Protein AF-A0A833XP37-F1 (afdb_monomer)

Sequence (138 aa):
MTQSSIQHLTENKFVQGNPSIECHMYRESRATQLFQTVLGKEIVRQESPEEPGKRSRLWFHEDVRHVLEENTGTNKIEGVLVDMHEQELIHLSPKVFKKMKSLRLFINRNVHFSRGPSYLSNELRLLDWSEYPSESLP

Mean predicted aligned error: 11.86 Å

Structure (mmCIF, N/CA/C/O backbone):
data_AF-A0A833XP37-F1
#
_entry.id   AF-A0A833XP37-F1
#
loop_
_atom_site.group_PDB
_atom_site.id
_atom_site.type_symbol
_atom_site.label_atom_id
_atom_site.label_alt_id
_atom_site.label_comp_id
_atom_site.label_asym_id
_atom_site.label_entity_id
_atom_site.label_seq_id
_atom_site.pdbx_PDB_ins_code
_atom_site.Cartn_x
_atom_site.Cartn_y
_atom_site.Cartn_z
_atom_site.occupancy
_atom_site.B_iso_or_equiv
_atom_site.auth_seq_id
_atom_site.auth_comp_id
_atom_site.auth_asym_id
_atom_site.auth_atom_id
_atom_site.pdbx_PDB_model_num
ATOM 1 N N . MET A 1 1 ? 53.513 10.403 -24.764 1.00 42.47 1 MET A N 1
ATOM 2 C CA . MET A 1 1 ? 53.983 9.175 -24.079 1.00 42.47 1 MET A CA 1
ATOM 3 C C . MET A 1 1 ? 54.739 9.648 -22.850 1.00 42.47 1 MET A C 1
ATOM 5 O O . MET A 1 1 ? 55.534 10.559 -23.004 1.00 42.47 1 MET A O 1
ATOM 9 N N . THR A 1 2 ? 54.467 9.204 -21.631 1.00 30.31 2 THR A N 1
ATOM 10 C CA . THR A 1 2 ? 54.030 7.879 -21.148 1.00 30.31 2 THR A CA 1
ATOM 11 C C . THR A 1 2 ? 52.867 8.066 -20.143 1.00 30.31 2 THR A C 1
ATOM 13 O O . THR A 1 2 ? 52.845 9.031 -19.394 1.00 30.31 2 THR A O 1
ATOM 16 N N . GLN A 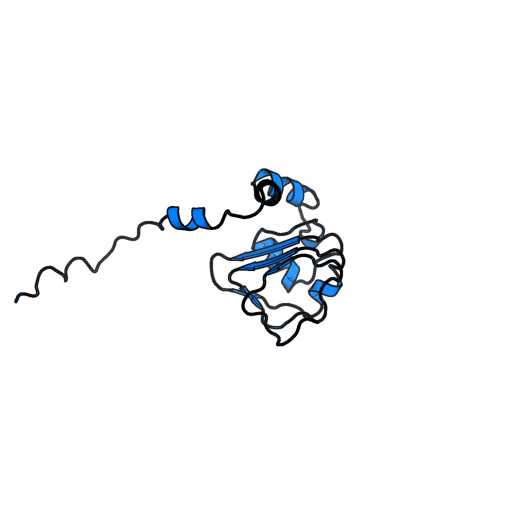1 3 ? 51.751 7.327 -20.169 1.00 38.62 3 GLN A N 1
ATOM 17 C CA . GLN A 1 3 ? 51.616 5.889 -19.893 1.00 38.62 3 GLN A CA 1
ATOM 18 C C . GLN A 1 3 ? 52.512 5.425 -18.733 1.00 38.62 3 GLN A C 1
ATOM 20 O O . GLN A 1 3 ? 53.383 4.597 -18.935 1.00 38.62 3 GLN A O 1
ATOM 25 N N . SER A 1 4 ? 52.350 5.990 -17.528 1.00 45.66 4 SER A N 1
ATOM 26 C CA . SER A 1 4 ? 52.751 5.250 -16.314 1.00 45.66 4 SER A CA 1
ATOM 27 C C . SER A 1 4 ? 52.156 5.717 -14.979 1.00 45.66 4 SER A C 1
ATOM 29 O O . SER A 1 4 ? 52.366 5.033 -13.985 1.00 45.66 4 SER A O 1
ATOM 31 N N . SER A 1 5 ? 51.405 6.822 -14.901 1.00 35.34 5 SER A N 1
ATOM 32 C CA . SER A 1 5 ? 50.918 7.309 -13.589 1.00 35.34 5 SER A CA 1
ATOM 33 C C . SER A 1 5 ? 49.409 7.179 -13.363 1.00 35.34 5 SER A C 1
ATOM 35 O O . SER A 1 5 ? 48.941 7.453 -12.266 1.00 35.34 5 SER A O 1
ATOM 37 N N . ILE A 1 6 ? 48.644 6.717 -14.359 1.00 38.00 6 ILE A N 1
ATOM 38 C CA . ILE A 1 6 ? 47.186 6.509 -14.228 1.00 38.00 6 ILE A CA 1
ATOM 39 C C . ILE A 1 6 ? 46.848 5.083 -13.747 1.00 38.00 6 ILE A C 1
ATOM 41 O O . ILE A 1 6 ? 45.711 4.805 -13.386 1.00 38.00 6 ILE A O 1
ATOM 45 N N . GLN A 1 7 ? 47.832 4.184 -13.643 1.00 40.00 7 GLN A N 1
ATOM 46 C CA . GLN A 1 7 ? 47.586 2.777 -13.302 1.00 40.00 7 GLN A CA 1
ATOM 47 C C . GLN A 1 7 ? 47.803 2.419 -11.822 1.00 40.00 7 GLN A C 1
ATOM 49 O O . GLN A 1 7 ? 47.859 1.246 -11.485 1.00 40.00 7 GLN A O 1
ATOM 54 N N . HIS A 1 8 ? 47.894 3.409 -10.926 1.00 34.09 8 HIS A N 1
ATOM 55 C CA . HIS A 1 8 ? 48.060 3.157 -9.485 1.00 34.09 8 HIS A CA 1
ATOM 56 C C . HIS A 1 8 ? 46.943 3.704 -8.588 1.00 34.09 8 HIS A C 1
ATOM 58 O O . HIS A 1 8 ? 47.086 3.692 -7.370 1.00 34.09 8 HIS A O 1
ATOM 64 N N . LEU A 1 9 ? 45.815 4.142 -9.156 1.00 32.09 9 LEU A N 1
ATOM 65 C CA . LEU A 1 9 ? 44.626 4.503 -8.366 1.00 32.09 9 LEU A CA 1
ATOM 66 C C . LEU A 1 9 ? 43.417 3.596 -8.624 1.00 32.09 9 LEU A C 1
ATOM 68 O O . LEU A 1 9 ? 42.338 3.834 -8.087 1.00 32.09 9 LEU A O 1
ATOM 72 N N . THR A 1 10 ? 43.595 2.513 -9.378 1.00 41.91 10 THR A N 1
ATOM 73 C CA . THR A 1 10 ? 42.683 1.368 -9.340 1.00 41.91 10 THR A CA 1
ATOM 74 C C . THR A 1 10 ? 43.121 0.436 -8.225 1.00 41.91 10 THR A C 1
ATOM 76 O O . THR A 1 10 ? 43.782 -0.552 -8.498 1.00 41.91 10 THR A O 1
ATOM 79 N N . GLU A 1 11 ? 42.810 0.799 -6.981 1.00 38.81 11 GLU A N 1
ATOM 80 C CA . GLU A 1 11 ? 42.544 -0.138 -5.882 1.00 38.81 11 GLU A CA 1
ATOM 81 C C . GLU A 1 11 ? 42.128 0.644 -4.622 1.00 38.81 11 GLU A C 1
ATOM 83 O O . GLU A 1 11 ? 42.915 1.365 -4.018 1.00 38.81 11 GLU A O 1
ATOM 88 N N . ASN A 1 12 ? 40.857 0.468 -4.239 1.00 34.59 12 ASN A N 1
ATOM 89 C CA . ASN A 1 12 ? 40.268 0.748 -2.926 1.00 34.59 12 ASN A CA 1
ATOM 90 C C . ASN A 1 12 ? 40.354 2.176 -2.364 1.00 34.59 12 ASN A C 1
ATOM 92 O O . ASN A 1 12 ? 41.327 2.505 -1.698 1.00 34.59 12 ASN A O 1
ATOM 96 N N . LYS A 1 13 ? 39.228 2.916 -2.412 1.00 33.91 13 LYS A N 1
ATOM 97 C CA . LYS A 1 13 ? 38.467 3.304 -1.199 1.00 33.91 13 LYS A CA 1
ATOM 98 C C . LYS A 1 13 ? 36.983 3.536 -1.517 1.00 33.91 13 LYS A C 1
ATOM 100 O O . LYS A 1 13 ? 36.606 4.479 -2.198 1.00 33.91 13 LYS A O 1
ATOM 105 N N . PHE A 1 14 ? 36.157 2.660 -0.962 1.00 40.28 14 PHE A N 1
ATOM 106 C CA . PHE A 1 14 ? 34.724 2.816 -0.739 1.00 40.28 14 PHE A CA 1
ATOM 107 C C . PHE A 1 14 ? 34.493 4.033 0.179 1.00 40.28 14 PHE A C 1
ATOM 109 O O . PHE A 1 14 ? 34.888 3.960 1.339 1.00 40.28 14 PHE A O 1
ATOM 116 N N . VAL A 1 15 ? 33.891 5.136 -0.291 1.00 34.78 15 VAL A N 1
ATOM 117 C CA . VAL A 1 15 ? 33.287 6.171 0.580 1.00 34.78 15 VAL A CA 1
ATOM 118 C C . VAL A 1 15 ? 32.096 6.841 -0.125 1.00 34.78 15 VAL A C 1
ATOM 120 O O . VAL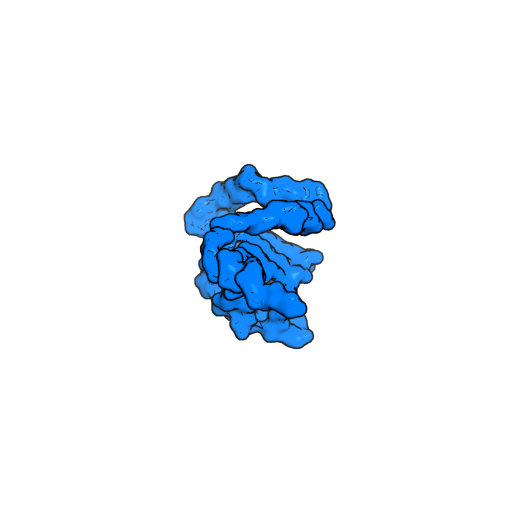 A 1 15 ? 32.273 7.650 -1.025 1.00 34.78 15 VAL A O 1
ATOM 123 N N . GLN A 1 16 ? 30.906 6.446 0.336 1.00 33.69 16 GLN A N 1
ATOM 124 C CA . GLN A 1 16 ? 29.664 7.207 0.568 1.00 33.69 16 GLN A CA 1
ATOM 125 C C . GLN A 1 16 ? 29.111 8.150 -0.519 1.00 33.69 16 GLN A C 1
ATOM 127 O O . GLN A 1 16 ? 29.725 9.129 -0.933 1.00 33.69 16 GLN A O 1
ATOM 132 N N . GLY A 1 17 ? 27.863 7.855 -0.902 1.00 35.88 17 GLY A N 1
ATOM 133 C CA . GLY A 1 17 ? 27.052 8.585 -1.871 1.00 35.88 17 GLY A CA 1
ATOM 134 C C . GLY A 1 17 ? 26.816 10.061 -1.543 1.00 35.88 17 GLY A C 1
ATOM 135 O O . GLY A 1 17 ? 26.845 10.500 -0.395 1.00 35.88 17 GLY A O 1
ATOM 136 N N . ASN A 1 18 ? 26.583 10.821 -2.611 1.00 32.16 18 ASN A N 1
ATOM 137 C CA . ASN A 1 18 ? 26.391 12.264 -2.612 1.00 32.16 18 ASN A CA 1
ATOM 138 C C . ASN A 1 18 ? 24.965 12.638 -2.131 1.00 32.16 18 ASN A C 1
ATOM 140 O O . ASN A 1 18 ? 24.007 12.365 -2.858 1.00 32.16 18 ASN A O 1
ATOM 144 N N . PRO A 1 19 ? 24.795 13.310 -0.973 1.00 41.75 19 PRO A N 1
ATOM 145 C CA . PRO A 1 19 ? 23.480 13.661 -0.412 1.00 41.75 19 PRO A CA 1
ATOM 146 C C . PRO A 1 19 ? 22.726 14.733 -1.215 1.00 41.75 19 PRO A C 1
ATOM 148 O O . PRO A 1 19 ? 21.551 15.005 -0.974 1.00 41.75 19 PRO A O 1
ATOM 151 N N . SER A 1 20 ? 23.395 15.404 -2.155 1.00 40.56 20 SER A N 1
ATOM 152 C CA . SER A 1 20 ? 22.829 16.568 -2.842 1.00 40.56 20 SER A CA 1
ATOM 153 C C . SER A 1 20 ? 21.832 16.209 -3.947 1.00 40.56 20 SER A C 1
ATOM 155 O O . SER A 1 20 ? 21.030 17.058 -4.329 1.00 40.56 20 SER A O 1
ATOM 157 N N . ILE A 1 21 ? 21.834 14.965 -4.438 1.00 41.19 21 ILE A N 1
ATOM 158 C CA . ILE A 1 21 ? 20.876 14.508 -5.461 1.00 41.19 21 ILE A CA 1
ATOM 159 C C . ILE A 1 21 ? 19.556 14.055 -4.809 1.00 41.19 21 ILE A C 1
ATOM 161 O O . ILE A 1 21 ? 18.486 14.271 -5.374 1.00 41.19 21 ILE A O 1
ATOM 165 N N . GLU A 1 22 ? 19.606 13.557 -3.569 1.00 36.44 22 GLU A N 1
ATOM 166 C CA . GLU A 1 22 ? 18.424 13.151 -2.791 1.00 36.44 22 GLU A CA 1
ATOM 167 C C . GLU A 1 22 ? 17.506 14.346 -2.457 1.00 36.44 22 GLU A C 1
ATOM 169 O O . GLU A 1 22 ? 16.284 14.223 -2.377 1.00 36.44 22 GLU A O 1
ATOM 174 N N . CYS A 1 23 ? 18.082 15.548 -2.363 1.00 35.50 23 CYS A N 1
ATOM 175 C CA . CYS A 1 23 ? 17.353 16.764 -2.004 1.00 35.50 23 CYS A CA 1
ATOM 176 C C . CYS A 1 23 ? 16.525 17.374 -3.156 1.00 35.50 23 CYS A C 1
ATOM 178 O O . CYS A 1 23 ? 15.652 18.206 -2.906 1.00 35.50 23 CYS A O 1
ATOM 180 N N . HIS A 1 24 ? 16.739 16.962 -4.412 1.00 32.25 24 HIS A N 1
ATOM 181 C CA . HIS A 1 24 ? 16.006 17.521 -5.558 1.00 32.25 24 HIS A CA 1
ATOM 182 C C . HIS A 1 24 ? 14.633 16.873 -5.820 1.00 32.25 24 HIS A C 1
ATOM 184 O O . HIS A 1 24 ? 13.866 17.407 -6.621 1.00 32.25 24 HIS A O 1
ATOM 190 N N . MET A 1 25 ? 14.272 15.794 -5.111 1.00 37.12 25 MET A N 1
ATOM 191 C CA . MET A 1 25 ? 12.972 15.114 -5.264 1.00 37.12 25 MET A CA 1
ATOM 192 C C . MET A 1 25 ? 11.819 15.735 -4.451 1.00 37.12 25 MET A C 1
ATOM 194 O O . MET A 1 25 ? 10.676 15.305 -4.577 1.00 37.12 25 MET A O 1
ATOM 198 N N . TYR A 1 26 ? 12.066 16.773 -3.645 1.00 39.12 26 TYR A N 1
ATOM 199 C CA . TYR A 1 26 ? 11.042 17.388 -2.787 1.00 39.12 26 TYR A CA 1
ATOM 200 C C . TYR A 1 26 ? 10.414 18.644 -3.404 1.00 39.12 26 TYR A C 1
ATOM 202 O O . TYR A 1 26 ? 10.522 19.753 -2.878 1.00 39.12 26 TYR A O 1
ATOM 210 N N . ARG A 1 27 ? 9.714 18.476 -4.530 1.00 42.19 27 ARG A N 1
ATOM 211 C CA . ARG A 1 27 ? 8.807 19.503 -5.069 1.00 42.19 27 ARG A CA 1
ATOM 212 C C . ARG A 1 27 ? 7.385 18.970 -5.225 1.00 42.19 27 ARG A C 1
ATOM 214 O O . ARG A 1 27 ? 6.780 19.084 -6.280 1.00 42.19 27 ARG A O 1
ATOM 221 N N . GLU A 1 28 ? 6.821 18.456 -4.138 1.00 43.12 28 GLU A N 1
ATOM 222 C CA . GLU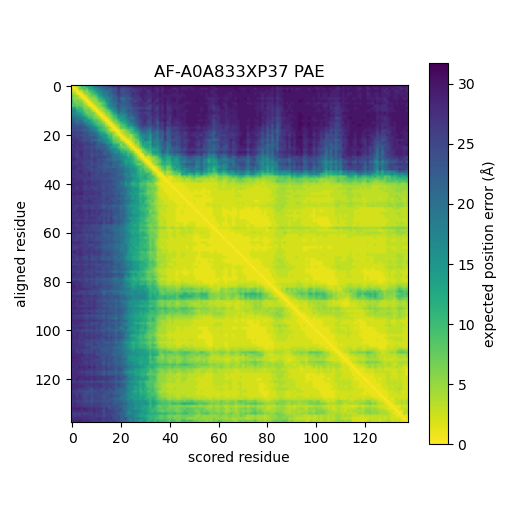 A 1 28 ? 5.383 18.201 -4.040 1.00 43.12 28 GLU A CA 1
ATOM 223 C C . GLU A 1 28 ? 4.809 18.857 -2.780 1.00 43.12 28 GLU A C 1
ATOM 225 O O . GLU A 1 28 ? 5.503 19.052 -1.785 1.00 43.12 28 GLU A O 1
ATOM 230 N N . SER A 1 29 ? 3.555 19.301 -2.881 1.00 50.34 29 SER A N 1
ATOM 231 C CA . SER A 1 29 ? 2.839 20.193 -1.959 1.00 50.34 29 SER A CA 1
ATOM 232 C C . SER A 1 29 ? 3.159 20.001 -0.464 1.00 50.34 29 SER A C 1
ATOM 234 O O . SER A 1 29 ? 3.212 18.883 0.042 1.00 50.34 29 SER A O 1
ATOM 236 N N . ARG A 1 30 ? 3.270 21.111 0.286 1.00 49.38 30 ARG A N 1
ATOM 237 C CA . ARG A 1 30 ? 3.585 21.160 1.736 1.00 49.38 30 ARG A CA 1
ATOM 238 C C . ARG A 1 30 ? 2.730 20.225 2.614 1.00 49.38 30 ARG A C 1
ATOM 240 O O . ARG A 1 30 ? 3.159 19.872 3.708 1.00 49.38 30 ARG A O 1
ATOM 247 N N . ALA A 1 31 ? 1.548 19.814 2.149 1.00 46.47 31 ALA A N 1
ATOM 248 C CA . ALA A 1 31 ? 0.683 18.854 2.836 1.00 46.47 31 ALA A CA 1
ATOM 249 C C . ALA A 1 31 ? 1.207 17.405 2.780 1.00 46.47 31 ALA A C 1
ATOM 251 O O . ALA A 1 31 ? 1.088 16.679 3.765 1.00 46.47 31 ALA A O 1
ATOM 252 N N . THR A 1 32 ? 1.832 16.984 1.676 1.00 46.12 32 THR A N 1
ATOM 253 C CA . THR A 1 32 ? 2.426 15.642 1.538 1.00 46.12 32 THR A CA 1
ATOM 254 C C . THR A 1 32 ? 3.692 15.509 2.392 1.00 46.12 32 THR A C 1
ATOM 256 O O . THR A 1 32 ? 3.964 14.441 2.939 1.00 46.12 32 THR A O 1
ATOM 259 N N . GLN A 1 33 ? 4.417 16.618 2.592 1.00 48.03 33 GLN A N 1
ATOM 260 C CA . GLN A 1 33 ? 5.649 16.674 3.387 1.00 48.03 33 GLN A CA 1
ATOM 261 C C . GLN A 1 33 ? 5.432 16.276 4.857 1.00 48.03 33 GLN A C 1
ATOM 263 O O . GLN A 1 33 ? 6.248 15.548 5.416 1.00 48.03 33 GLN A O 1
ATOM 268 N N . LEU A 1 34 ? 4.330 16.707 5.492 1.00 49.16 34 LEU A N 1
ATOM 269 C CA . LEU A 1 34 ? 4.072 16.403 6.908 1.00 49.16 34 LEU A CA 1
ATOM 270 C C . LEU A 1 34 ? 3.844 14.897 7.133 1.00 49.16 34 LEU A C 1
ATOM 272 O O . LEU A 1 34 ? 4.261 14.345 8.151 1.00 49.16 34 LEU A O 1
ATOM 276 N N . PHE A 1 35 ? 3.254 14.218 6.147 1.00 51.50 35 PHE A N 1
ATOM 277 C CA . PHE A 1 35 ? 2.939 12.791 6.199 1.00 51.50 35 PHE A CA 1
ATOM 278 C C . PHE A 1 35 ? 4.140 11.864 5.998 1.00 51.50 35 PHE A C 1
ATOM 280 O O . PHE A 1 35 ? 4.064 10.703 6.389 1.00 51.50 35 PHE A O 1
ATOM 287 N N . GLN A 1 36 ? 5.246 12.360 5.441 1.00 57.91 36 GLN A N 1
ATOM 288 C CA . GLN A 1 36 ? 6.474 11.576 5.281 1.00 57.91 36 GLN A CA 1
ATOM 289 C C . GLN A 1 36 ? 7.477 11.748 6.430 1.00 57.91 36 GLN A C 1
ATOM 291 O O . GLN A 1 36 ? 8.467 11.017 6.492 1.00 57.91 36 GLN A O 1
ATOM 296 N N . THR A 1 37 ? 7.227 12.676 7.358 1.00 72.38 37 THR A N 1
ATOM 297 C CA . THR A 1 37 ? 8.067 12.838 8.552 1.00 72.38 37 THR A CA 1
ATOM 298 C C . THR A 1 37 ? 8.005 11.599 9.449 1.00 72.38 37 THR A C 1
ATOM 300 O O . THR A 1 37 ? 6.999 10.889 9.475 1.00 72.38 37 THR A O 1
ATOM 303 N N . VAL A 1 38 ? 9.064 11.359 10.229 1.00 77.31 38 VAL A N 1
ATOM 304 C CA . VAL A 1 38 ? 9.139 10.245 11.195 1.00 77.31 38 VAL A CA 1
ATOM 305 C C . VAL A 1 38 ? 7.905 10.212 12.108 1.00 77.31 38 VAL A C 1
ATOM 307 O O . VAL A 1 38 ? 7.340 9.150 12.342 1.00 77.31 38 VAL A O 1
ATOM 310 N N . LEU A 1 39 ? 7.427 11.383 12.544 1.00 82.50 39 LEU A N 1
ATOM 311 C CA . LEU A 1 39 ? 6.228 11.509 13.377 1.00 82.50 39 LEU A CA 1
ATOM 312 C C . LEU A 1 39 ? 4.948 11.100 12.636 1.00 82.50 39 LEU A C 1
ATOM 314 O O . LEU A 1 39 ? 4.122 10.381 13.191 1.00 82.50 39 LEU A O 1
ATOM 318 N N . GLY A 1 40 ? 4.785 11.521 11.378 1.00 81.31 40 GLY A N 1
ATOM 319 C CA . GLY A 1 40 ? 3.637 11.130 10.556 1.00 81.31 40 GLY A CA 1
ATOM 320 C C . GLY A 1 40 ? 3.578 9.619 10.314 1.00 81.31 40 GLY A C 1
ATOM 321 O O . GLY A 1 40 ? 2.503 9.022 10.406 1.00 81.31 40 GLY A O 1
ATOM 322 N N . LYS A 1 41 ? 4.739 8.998 10.072 1.00 84.94 41 LYS A N 1
ATOM 323 C CA . LYS A 1 41 ? 4.862 7.543 9.911 1.00 84.94 41 LYS A CA 1
ATOM 324 C C . LYS A 1 41 ? 4.547 6.796 11.207 1.00 84.94 41 LYS A C 1
ATOM 326 O O . LYS A 1 41 ? 3.835 5.796 11.166 1.00 84.94 41 LYS A O 1
ATOM 331 N N . GLU A 1 42 ? 5.014 7.302 12.348 1.00 89.25 42 GLU A N 1
ATOM 332 C CA . GLU A 1 42 ? 4.760 6.678 13.648 1.00 89.25 42 GLU A CA 1
ATOM 333 C C . GLU A 1 42 ? 3.275 6.729 14.032 1.00 89.25 42 GLU A C 1
ATOM 335 O O . GLU A 1 42 ? 2.727 5.717 14.452 1.00 89.25 42 GLU A O 1
ATOM 340 N N . ILE A 1 43 ? 2.578 7.847 13.796 1.00 89.69 43 ILE A N 1
ATOM 341 C CA . ILE A 1 43 ? 1.127 7.945 14.051 1.00 89.69 43 ILE A CA 1
ATOM 342 C C . ILE A 1 43 ? 0.357 6.847 13.307 1.00 89.69 43 ILE A C 1
ATOM 344 O O . ILE A 1 43 ? -0.501 6.189 13.888 1.00 89.69 43 ILE A O 1
ATOM 348 N N . VAL A 1 44 ? 0.679 6.617 12.035 1.00 91.38 44 VAL A N 1
ATOM 349 C CA . VAL A 1 44 ? 0.006 5.579 11.242 1.00 91.38 44 VAL A CA 1
ATOM 350 C C . VAL A 1 44 ? 0.418 4.179 11.662 1.00 91.38 44 VAL A C 1
ATOM 352 O O . VAL A 1 44 ? -0.415 3.277 11.670 1.00 91.38 44 VAL A O 1
ATOM 355 N N . ARG A 1 45 ? 1.678 3.977 12.058 1.00 92.12 45 ARG A N 1
ATOM 356 C CA . ARG A 1 45 ? 2.100 2.708 12.656 1.00 92.12 45 ARG A CA 1
ATOM 357 C C . ARG A 1 45 ? 1.268 2.390 13.902 1.00 92.12 45 ARG A C 1
ATOM 359 O O . ARG A 1 45 ? 0.851 1.247 14.060 1.00 92.12 45 ARG A O 1
ATOM 366 N N . GLN A 1 46 ? 0.960 3.392 14.727 1.00 93.81 46 GLN A N 1
ATOM 367 C CA . GLN A 1 46 ? 0.119 3.238 15.918 1.00 93.81 46 GLN A CA 1
ATOM 368 C C . GLN A 1 46 ? -1.365 2.967 15.610 1.00 93.81 46 GLN A C 1
ATOM 370 O O . GLN A 1 46 ? -2.064 2.443 16.473 1.00 93.81 46 GLN A O 1
ATOM 375 N N . GLU A 1 47 ? -1.864 3.238 14.395 1.00 95.19 47 GLU A N 1
ATOM 376 C CA . GLU A 1 47 ? -3.230 2.838 14.004 1.00 95.19 47 GLU A CA 1
ATOM 377 C C . GLU A 1 47 ? -3.417 1.314 14.049 1.00 95.19 47 GLU A C 1
ATOM 379 O O . GLU A 1 47 ? -4.508 0.820 14.341 1.00 95.19 47 GLU A O 1
ATOM 384 N N . SER A 1 48 ? -2.353 0.565 13.743 1.00 96.31 48 SER A N 1
ATOM 385 C CA . SER A 1 48 ? -2.291 -0.882 13.928 1.00 96.31 48 SER A CA 1
ATOM 386 C C . SER A 1 48 ? -0.830 -1.342 14.000 1.00 96.31 48 SER A C 1
ATOM 388 O O . SER A 1 48 ? -0.203 -1.566 12.959 1.00 96.31 48 SER A O 1
ATOM 390 N N . PRO A 1 49 ? -0.259 -1.476 15.209 1.00 93.81 49 PRO A N 1
ATOM 391 C CA . PRO A 1 49 ? 1.157 -1.796 15.369 1.00 93.81 49 PRO A CA 1
ATOM 392 C C . PRO A 1 49 ? 1.556 -3.129 14.731 1.00 93.81 49 PRO A C 1
ATOM 394 O O . PRO A 1 49 ? 2.601 -3.201 14.091 1.00 93.81 49 PRO A O 1
ATOM 397 N N . GLU A 1 50 ? 0.699 -4.143 14.849 1.00 95.94 50 GLU A N 1
ATOM 398 C CA . GLU A 1 50 ? 0.993 -5.529 14.455 1.00 95.94 50 GLU A CA 1
ATOM 399 C C . GLU A 1 50 ? 0.448 -5.914 13.075 1.00 95.94 50 GLU A C 1
ATOM 401 O O . GLU A 1 50 ? 0.951 -6.849 12.462 1.00 95.94 50 GLU A O 1
ATOM 406 N N . GLU A 1 51 ? -0.567 -5.208 12.563 1.00 96.81 51 GLU A N 1
ATOM 407 C CA . GLU A 1 51 ? -1.240 -5.574 11.312 1.00 96.81 51 GLU A CA 1
ATOM 408 C C . GLU A 1 51 ? -1.172 -4.419 10.301 1.00 96.81 51 GLU A C 1
ATOM 410 O O . GLU A 1 51 ? -2.109 -3.616 10.191 1.00 96.81 51 GLU A O 1
ATOM 415 N N . PRO A 1 52 ? -0.097 -4.333 9.496 1.00 97.12 52 PRO A N 1
ATOM 416 C CA . PRO A 1 52 ? 0.085 -3.242 8.543 1.00 97.12 52 PRO A CA 1
ATOM 417 C C . PRO A 1 52 ? -1.094 -3.075 7.579 1.00 97.12 52 PRO A C 1
ATOM 419 O O . PRO A 1 52 ? -1.500 -1.955 7.277 1.00 97.12 52 PRO A O 1
ATOM 422 N N . GLY A 1 53 ? -1.731 -4.180 7.176 1.00 97.25 53 GLY A N 1
ATOM 423 C CA . GLY A 1 53 ? -2.900 -4.173 6.295 1.00 97.25 53 GLY A CA 1
ATOM 424 C C . GLY A 1 53 ? -4.120 -3.407 6.832 1.00 97.25 53 GLY A C 1
ATOM 425 O O . GLY A 1 53 ? -5.024 -3.086 6.055 1.00 97.25 53 GLY A O 1
ATOM 426 N N . LYS A 1 54 ? -4.166 -3.102 8.139 1.00 97.62 54 LYS A N 1
ATOM 427 C CA . LYS A 1 54 ? -5.237 -2.332 8.801 1.00 97.62 54 LYS A CA 1
ATOM 428 C C . LYS A 1 54 ? -4.891 -0.857 9.027 1.00 97.62 54 LYS A C 1
ATOM 430 O O . LYS A 1 54 ? -5.715 -0.143 9.602 1.00 97.62 54 LYS A O 1
ATOM 435 N N . ARG A 1 55 ? -3.720 -0.399 8.590 1.00 97.44 55 ARG A N 1
ATOM 436 C CA . ARG A 1 55 ? -3.325 1.013 8.638 1.00 97.44 55 ARG A CA 1
ATOM 437 C C . ARG A 1 55 ? -3.929 1.782 7.463 1.00 97.44 55 ARG A C 1
ATOM 439 O O . ARG A 1 55 ? -4.258 1.205 6.427 1.00 97.44 55 ARG A O 1
ATOM 446 N N . SER A 1 56 ? -4.047 3.093 7.618 1.00 96.62 56 SER A N 1
ATOM 447 C CA . SER A 1 56 ? -4.509 4.007 6.578 1.00 96.62 56 SER A CA 1
ATOM 448 C C . SER A 1 56 ? -3.498 4.137 5.448 1.00 96.62 56 SER A C 1
ATOM 450 O O . SER A 1 56 ? -3.872 4.352 4.295 1.00 96.62 56 SER A O 1
ATOM 452 N N . ARG A 1 57 ? -2.202 4.020 5.756 1.00 95.19 57 ARG A N 1
ATOM 453 C CA . ARG A 1 57 ? -1.113 4.229 4.799 1.00 95.19 57 ARG A CA 1
ATOM 454 C C . ARG A 1 57 ? 0.055 3.282 5.028 1.00 95.19 57 ARG A C 1
ATOM 456 O O . ARG A 1 57 ? 0.306 2.857 6.154 1.00 95.19 57 ARG A O 1
ATOM 463 N N . LEU A 1 58 ? 0.780 2.998 3.950 1.00 95.00 58 LEU A N 1
ATOM 464 C CA . LEU A 1 58 ? 1.959 2.136 3.940 1.00 95.00 58 LEU A CA 1
ATOM 465 C C . LEU A 1 58 ? 3.138 2.831 3.249 1.00 95.00 58 LEU A C 1
ATOM 467 O O . LEU A 1 58 ? 2.969 3.405 2.173 1.00 95.00 58 LEU A O 1
ATOM 471 N N . TRP A 1 59 ? 4.318 2.754 3.875 1.00 90.44 59 TRP A N 1
ATOM 472 C CA . TRP A 1 59 ? 5.580 3.306 3.346 1.00 90.44 59 TRP A CA 1
ATOM 473 C C . TRP A 1 59 ? 6.819 2.491 3.716 1.00 90.44 59 TRP A C 1
ATOM 475 O O . TRP A 1 59 ? 7.842 2.617 3.055 1.00 90.44 59 TRP A O 1
ATOM 485 N N . PHE A 1 60 ? 6.779 1.728 4.813 1.00 89.00 60 PHE A N 1
ATOM 486 C CA . PHE A 1 60 ? 7.903 0.879 5.193 1.00 89.00 60 PHE A CA 1
ATOM 487 C C . PHE A 1 60 ? 7.968 -0.300 4.229 1.00 89.00 60 PHE A C 1
ATOM 489 O O . PHE A 1 60 ? 6.964 -0.984 4.035 1.00 89.00 60 PHE A O 1
ATOM 496 N N . HIS A 1 61 ? 9.137 -0.524 3.630 1.00 89.19 61 HIS A N 1
ATOM 497 C CA . HIS A 1 61 ? 9.317 -1.529 2.584 1.00 89.19 61 HIS A CA 1
ATOM 498 C C . HIS A 1 61 ? 8.826 -2.923 3.005 1.00 89.19 61 HIS A C 1
ATOM 500 O O . HIS A 1 61 ? 8.132 -3.584 2.234 1.00 89.19 61 HIS A O 1
ATOM 506 N N . GLU A 1 62 ? 9.117 -3.346 4.242 1.00 90.62 62 GLU A N 1
ATOM 507 C CA . GLU A 1 62 ? 8.725 -4.667 4.762 1.00 90.62 62 GLU A CA 1
ATOM 508 C C . GLU A 1 62 ? 7.207 -4.794 4.860 1.00 90.62 62 GLU A C 1
ATOM 510 O O . GLU A 1 62 ? 6.631 -5.772 4.389 1.00 90.62 62 GLU A O 1
ATOM 515 N N . ASP A 1 63 ? 6.552 -3.765 5.401 1.00 93.81 63 ASP A N 1
ATOM 516 C CA . ASP A 1 63 ? 5.102 -3.722 5.562 1.00 93.81 63 ASP A CA 1
ATOM 517 C C . ASP A 1 63 ? 4.388 -3.708 4.210 1.00 93.81 63 ASP A C 1
ATOM 519 O O . ASP A 1 63 ? 3.400 -4.415 4.011 1.00 93.81 63 ASP A O 1
ATOM 523 N N . VAL A 1 64 ? 4.887 -2.901 3.268 1.00 93.38 64 VAL A N 1
ATOM 524 C CA . VAL A 1 64 ? 4.348 -2.812 1.908 1.00 93.38 64 VAL A CA 1
ATOM 525 C C . VAL A 1 64 ? 4.467 -4.164 1.215 1.00 93.38 64 VAL A C 1
ATOM 527 O O . VAL A 1 64 ? 3.465 -4.671 0.710 1.00 93.38 64 VAL A O 1
ATOM 530 N N . ARG A 1 65 ? 5.662 -4.770 1.221 1.00 92.31 65 ARG A N 1
ATOM 531 C CA . ARG A 1 65 ? 5.886 -6.081 0.605 1.00 92.31 65 ARG A CA 1
ATOM 532 C C . ARG A 1 65 ? 4.967 -7.128 1.223 1.00 92.31 65 ARG A C 1
ATOM 534 O O . ARG A 1 65 ? 4.216 -7.769 0.493 1.00 92.31 65 ARG A O 1
ATOM 541 N N . HIS A 1 66 ? 4.961 -7.235 2.551 1.00 93.56 66 HIS A N 1
ATOM 542 C CA . HIS A 1 66 ? 4.120 -8.186 3.270 1.00 93.56 66 HIS A CA 1
ATOM 543 C C . HIS A 1 66 ? 2.641 -8.023 2.901 1.00 93.56 66 HIS A C 1
ATOM 545 O O . HIS A 1 66 ? 1.971 -8.995 2.564 1.00 93.56 66 HIS A O 1
ATOM 551 N N . VAL A 1 67 ? 2.124 -6.790 2.892 1.00 95.69 67 VAL A N 1
ATOM 552 C CA . VAL A 1 67 ? 0.718 -6.529 2.556 1.00 95.69 67 VAL A CA 1
ATOM 553 C C . VAL A 1 67 ? 0.376 -6.907 1.115 1.00 95.69 67 VAL A C 1
ATOM 555 O O . VAL A 1 67 ? -0.720 -7.426 0.865 1.00 95.69 67 VAL A O 1
ATOM 558 N N . LEU A 1 68 ? 1.279 -6.635 0.169 1.00 93.50 68 LEU A N 1
ATOM 559 C CA . LEU A 1 68 ? 1.054 -6.895 -1.251 1.00 93.50 68 LEU A CA 1
ATOM 560 C C . LEU A 1 68 ? 1.168 -8.384 -1.611 1.00 93.50 68 LEU A C 1
ATOM 562 O O . LEU A 1 68 ? 0.333 -8.878 -2.374 1.00 93.50 68 LEU A O 1
ATOM 566 N N . GLU A 1 69 ? 2.149 -9.095 -1.054 1.00 92.50 69 GLU A N 1
ATOM 567 C CA . GLU A 1 69 ? 2.389 -10.519 -1.329 1.00 92.50 69 GLU A CA 1
ATOM 568 C C . GLU A 1 69 ? 1.395 -11.415 -0.582 1.00 92.50 69 GLU A C 1
ATOM 570 O O . GLU A 1 69 ? 0.735 -12.256 -1.197 1.00 92.50 69 GLU A O 1
ATOM 575 N N . GLU A 1 70 ? 1.175 -11.160 0.712 1.00 94.12 70 GLU A N 1
ATOM 576 C CA . GLU A 1 70 ? 0.266 -11.960 1.548 1.00 94.12 70 GLU A CA 1
ATOM 577 C C . GLU A 1 70 ? -1.209 -11.554 1.392 1.00 94.12 70 GLU A C 1
ATOM 579 O O . GLU A 1 70 ? -2.111 -12.173 1.963 1.00 94.12 70 GLU A O 1
ATOM 584 N N . ASN A 1 71 ? -1.501 -10.512 0.602 1.00 94.44 71 ASN A N 1
ATOM 585 C CA . ASN A 1 71 ? -2.862 -10.033 0.338 1.00 94.44 71 ASN A CA 1
ATOM 586 C C . ASN A 1 71 ? -3.656 -9.741 1.634 1.00 94.44 71 ASN A C 1
ATOM 588 O O . ASN A 1 71 ? -4.860 -10.030 1.749 1.00 94.44 71 ASN A O 1
ATOM 592 N N . THR A 1 72 ? -2.973 -9.162 2.624 1.00 96.25 72 THR A N 1
ATOM 593 C CA . THR A 1 72 ? -3.534 -8.788 3.935 1.00 96.25 72 THR A CA 1
ATOM 594 C C . THR A 1 72 ? -4.120 -7.377 3.947 1.00 96.25 72 THR A C 1
ATOM 596 O O . THR A 1 72 ? -4.732 -6.963 4.931 1.00 96.25 72 THR A O 1
ATOM 599 N N . GLY A 1 73 ? -3.988 -6.642 2.840 1.00 96.50 73 GLY A N 1
ATOM 600 C CA . GLY A 1 73 ? -4.528 -5.299 2.693 1.00 96.50 73 GLY A CA 1
ATOM 601 C C . GLY A 1 73 ? -6.040 -5.231 2.877 1.00 96.50 73 GLY A C 1
ATOM 602 O O . GLY A 1 73 ? -6.786 -6.106 2.428 1.00 96.50 73 GLY A O 1
ATOM 603 N N . THR A 1 74 ? -6.498 -4.167 3.530 1.00 97.69 74 THR A N 1
ATOM 604 C CA . THR A 1 74 ? -7.914 -3.956 3.844 1.00 97.69 74 THR A CA 1
ATOM 605 C C . THR A 1 74 ? -8.438 -2.647 3.268 1.00 97.69 74 THR A C 1
ATOM 607 O O . THR A 1 74 ? -7.688 -1.821 2.751 1.00 97.69 74 THR A O 1
ATOM 610 N N . ASN A 1 75 ? -9.745 -2.427 3.417 1.00 97.62 75 ASN A N 1
ATOM 611 C CA . ASN A 1 75 ? -10.401 -1.210 2.951 1.00 97.62 75 ASN A CA 1
ATOM 612 C C . ASN A 1 75 ? -10.008 0.052 3.739 1.00 97.62 75 ASN A C 1
ATOM 614 O O . ASN A 1 75 ? -10.472 1.139 3.413 1.00 97.62 75 ASN A O 1
ATOM 618 N N . LYS A 1 76 ? -9.198 -0.085 4.794 1.00 97.69 76 LYS A N 1
ATOM 619 C CA . LYS A 1 76 ? -8.648 1.058 5.525 1.00 97.69 76 LYS A CA 1
ATOM 620 C C . LYS A 1 76 ? -7.510 1.738 4.771 1.00 97.69 76 LYS A C 1
ATOM 622 O O . LYS A 1 76 ? -7.279 2.915 5.004 1.00 97.69 76 LYS A O 1
ATOM 627 N N . ILE A 1 77 ? -6.818 1.015 3.889 1.00 98.06 77 ILE A N 1
ATOM 628 C CA . ILE A 1 77 ? -5.668 1.554 3.166 1.00 98.06 77 ILE A CA 1
ATOM 629 C C . ILE A 1 77 ? -6.155 2.586 2.146 1.00 98.06 77 ILE A C 1
ATOM 631 O O . ILE A 1 77 ? -6.848 2.252 1.186 1.00 98.06 77 ILE A O 1
ATOM 635 N N . GLU A 1 78 ? -5.737 3.829 2.349 1.00 97.38 78 GLU A N 1
ATOM 636 C CA . GLU A 1 78 ? -5.960 4.968 1.462 1.00 97.38 78 GLU A CA 1
ATOM 637 C C . GLU A 1 78 ? -4.718 5.325 0.637 1.00 97.38 78 GLU A C 1
ATOM 639 O O . GLU A 1 78 ? -4.845 5.920 -0.435 1.00 97.38 78 GLU A O 1
ATOM 644 N N . GLY A 1 79 ? -3.516 4.967 1.102 1.00 96.06 79 GLY A N 1
ATOM 645 C CA . GLY A 1 79 ? -2.270 5.311 0.417 1.00 96.06 79 GLY A CA 1
ATOM 646 C C . GLY A 1 79 ? -1.186 4.246 0.525 1.00 96.06 79 GLY A C 1
ATOM 647 O O . GLY A 1 79 ? -0.912 3.740 1.612 1.00 96.06 79 GLY A O 1
ATOM 648 N N . VAL A 1 80 ? -0.526 3.951 -0.591 1.00 95.19 80 VAL A N 1
ATOM 649 C CA . VAL A 1 80 ? 0.633 3.054 -0.647 1.00 95.19 80 VAL A CA 1
ATOM 650 C C . VAL A 1 80 ? 1.761 3.750 -1.399 1.00 95.19 80 VAL A C 1
ATOM 652 O O . VAL A 1 80 ? 1.586 4.161 -2.546 1.00 95.19 80 VAL A O 1
ATOM 655 N N . LEU A 1 81 ? 2.911 3.875 -0.740 1.00 92.50 81 LEU A N 1
ATOM 656 C CA . LEU A 1 81 ? 4.178 4.241 -1.359 1.00 92.50 81 LEU A CA 1
ATOM 657 C C . LEU A 1 81 ? 5.092 3.020 -1.317 1.00 92.50 81 LEU A C 1
ATOM 659 O O . LEU A 1 81 ? 5.463 2.558 -0.239 1.00 92.50 81 LEU A O 1
ATOM 663 N N . VAL A 1 82 ? 5.447 2.523 -2.491 1.00 90.19 82 VAL A N 1
ATOM 664 C CA . VAL A 1 82 ? 6.476 1.509 -2.683 1.00 90.19 82 VAL A CA 1
ATOM 665 C C . VAL A 1 82 ? 7.742 2.257 -3.081 1.00 90.19 82 VAL A C 1
ATOM 667 O O . VAL A 1 82 ? 7.764 2.889 -4.132 1.00 90.19 82 VAL A O 1
ATOM 670 N N . ASP A 1 83 ? 8.748 2.255 -2.215 1.00 86.25 83 ASP A N 1
ATOM 671 C CA . ASP A 1 83 ? 10.030 2.919 -2.459 1.00 86.25 83 ASP A CA 1
ATOM 672 C C . ASP A 1 83 ? 11.138 2.008 -1.931 1.00 86.25 83 ASP A C 1
ATOM 674 O O . ASP A 1 83 ? 11.373 1.932 -0.722 1.00 86.25 83 ASP A O 1
ATOM 678 N N . MET A 1 84 ? 11.725 1.227 -2.839 1.00 82.25 84 MET A N 1
ATOM 679 C CA . MET A 1 84 ? 12.789 0.278 -2.515 1.00 82.25 84 MET A CA 1
ATOM 680 C C . MET A 1 84 ? 14.149 0.867 -2.891 1.00 82.25 84 MET A C 1
ATOM 682 O O . MET A 1 84 ? 14.302 1.512 -3.931 1.00 82.25 84 MET A O 1
ATOM 686 N N . HIS A 1 85 ? 15.146 0.631 -2.035 1.00 78.12 85 HIS A N 1
ATOM 687 C CA . HIS A 1 85 ? 16.524 1.068 -2.279 1.00 78.12 85 HIS A CA 1
ATOM 688 C C . HIS A 1 85 ? 17.155 0.357 -3.480 1.00 78.12 85 HIS A C 1
ATOM 690 O O . HIS A 1 85 ? 17.936 0.961 -4.213 1.00 78.12 85 HIS A O 1
ATOM 696 N N . GLU A 1 86 ? 16.806 -0.912 -3.677 1.00 80.75 86 GLU A N 1
ATOM 697 C CA . GLU A 1 86 ? 17.238 -1.730 -4.805 1.00 80.75 86 GLU A CA 1
ATOM 698 C C . GLU A 1 86 ? 16.025 -2.163 -5.626 1.00 80.75 86 GLU A C 1
ATOM 700 O O . GLU A 1 86 ? 14.897 -2.201 -5.134 1.00 80.75 86 GLU A O 1
ATOM 705 N N . GLN A 1 87 ? 16.266 -2.471 -6.899 1.00 79.75 87 GLN A N 1
ATOM 706 C CA . GLN A 1 87 ? 15.230 -2.939 -7.805 1.00 79.75 87 GLN A CA 1
ATOM 707 C C . GLN A 1 87 ? 14.809 -4.357 -7.419 1.00 79.75 87 GLN A C 1
ATOM 709 O O . GLN A 1 87 ? 15.592 -5.301 -7.519 1.00 79.75 87 GLN A O 1
ATOM 714 N N . GLU A 1 88 ? 13.558 -4.511 -7.000 1.00 83.69 88 GLU A N 1
ATOM 715 C CA . GLU A 1 88 ? 13.032 -5.780 -6.499 1.00 83.69 88 GLU A CA 1
ATOM 716 C C . GLU A 1 88 ? 11.830 -6.258 -7.313 1.00 83.69 88 GLU A C 1
ATOM 718 O O . GLU A 1 88 ? 11.086 -5.464 -7.895 1.00 83.69 88 GLU A O 1
ATOM 723 N N . LEU A 1 89 ? 11.627 -7.577 -7.343 1.00 88.69 89 LEU A N 1
ATOM 724 C CA . LEU A 1 89 ? 10.434 -8.194 -7.915 1.00 88.69 89 LEU A CA 1
ATOM 725 C C . LEU A 1 89 ? 9.452 -8.533 -6.791 1.00 88.69 89 LEU A C 1
ATOM 727 O O . LEU A 1 89 ? 9.766 -9.358 -5.938 1.00 88.69 89 LEU A O 1
ATOM 731 N N . ILE A 1 90 ? 8.251 -7.954 -6.832 1.00 88.62 90 ILE A N 1
ATOM 732 C CA . ILE A 1 90 ? 7.146 -8.324 -5.939 1.00 88.62 90 ILE A CA 1
ATOM 733 C C . ILE A 1 90 ? 6.162 -9.242 -6.674 1.00 88.62 90 ILE A C 1
ATOM 735 O O . ILE A 1 90 ? 5.652 -8.938 -7.768 1.00 88.62 90 ILE A O 1
ATOM 739 N N . HIS A 1 91 ? 5.837 -10.370 -6.040 1.00 88.56 91 HIS A N 1
ATOM 740 C CA . HIS A 1 91 ? 4.833 -11.307 -6.539 1.00 88.56 91 HIS A CA 1
ATOM 741 C C . HIS A 1 91 ? 3.418 -10.832 -6.205 1.00 88.56 91 HIS A C 1
ATOM 743 O O . HIS A 1 91 ? 2.751 -11.314 -5.294 1.00 88.56 91 HIS A O 1
ATOM 749 N N . LEU A 1 92 ? 2.944 -9.863 -6.988 1.00 88.00 92 LEU A N 1
ATOM 750 C CA . LEU A 1 92 ? 1.629 -9.272 -6.798 1.00 88.00 92 LEU A CA 1
ATOM 751 C C . LEU A 1 92 ? 0.498 -10.263 -7.096 1.00 88.00 92 LEU A C 1
ATOM 753 O O . LEU A 1 92 ? 0.303 -10.702 -8.234 1.00 88.00 92 LEU A O 1
ATOM 757 N N . SER A 1 93 ? -0.333 -10.536 -6.091 1.00 88.38 93 SER A N 1
ATOM 758 C CA . SER A 1 93 ? -1.614 -11.197 -6.324 1.00 88.38 93 SER A CA 1
ATOM 759 C C . SER A 1 93 ? -2.531 -10.281 -7.148 1.00 88.38 93 SER A C 1
ATOM 761 O O . SER A 1 93 ? -2.834 -9.172 -6.699 1.00 88.38 93 SER A O 1
ATOM 763 N N . PRO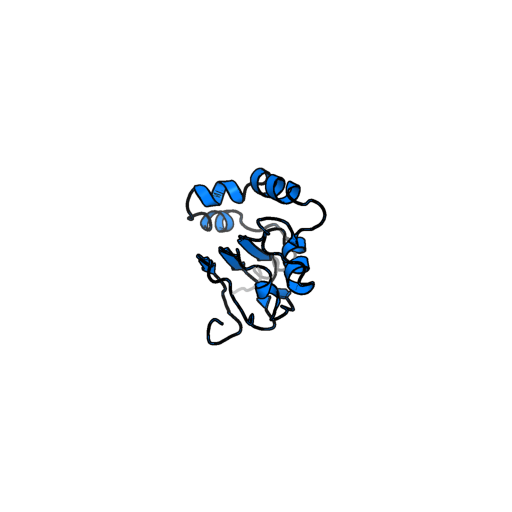 A 1 94 ? -3.099 -10.729 -8.287 1.00 87.44 94 PRO A N 1
ATOM 764 C CA . PRO A 1 94 ? -3.983 -9.890 -9.103 1.00 87.44 94 PRO A CA 1
ATOM 765 C C . PRO A 1 94 ? -5.209 -9.359 -8.348 1.00 87.44 94 PRO A C 1
ATOM 767 O O . PRO A 1 94 ? -5.858 -8.414 -8.794 1.00 87.44 94 PRO A O 1
ATOM 770 N N . LYS A 1 95 ? -5.579 -9.980 -7.222 1.00 91.25 95 LYS A N 1
ATOM 771 C CA . LYS A 1 95 ? -6.758 -9.618 -6.425 1.00 91.25 95 LYS A CA 1
ATOM 772 C C . LYS A 1 95 ? -6.440 -8.694 -5.247 1.00 91.25 95 LYS A C 1
ATOM 774 O O . LYS A 1 95 ? -7.385 -8.319 -4.559 1.00 91.25 95 LYS A O 1
ATOM 779 N N . VAL A 1 96 ? -5.179 -8.328 -5.001 1.00 92.44 96 VAL A N 1
ATOM 780 C CA . VAL A 1 96 ? -4.803 -7.618 -3.766 1.00 92.44 96 VAL A CA 1
ATOM 781 C C . VAL A 1 96 ? -5.529 -6.286 -3.598 1.00 92.44 96 VAL A C 1
ATOM 783 O O . VAL A 1 96 ? -6.159 -6.027 -2.572 1.00 92.44 96 VAL A O 1
ATOM 786 N N . PHE A 1 97 ? -5.596 -5.502 -4.669 1.00 95.25 97 PHE A N 1
ATOM 787 C CA . PHE A 1 97 ? -6.266 -4.206 -4.656 1.00 95.25 97 PHE A CA 1
ATOM 788 C C . PHE A 1 97 ? -7.795 -4.300 -4.567 1.00 95.25 97 PHE A C 1
ATOM 790 O O . PHE A 1 97 ? -8.441 -3.319 -4.209 1.00 95.25 97 PHE A O 1
ATOM 797 N N . LYS A 1 98 ? -8.412 -5.475 -4.790 1.00 95.75 98 LYS A N 1
ATOM 798 C CA . LYS A 1 98 ? -9.877 -5.641 -4.645 1.00 95.75 98 LYS A CA 1
ATOM 799 C C . LYS A 1 98 ? -10.365 -5.406 -3.218 1.00 95.75 98 LYS A C 1
ATOM 801 O O . LYS A 1 98 ? -11.530 -5.055 -3.023 1.00 95.75 98 LYS A O 1
ATOM 806 N N . LYS A 1 99 ? -9.499 -5.626 -2.222 1.00 95.81 99 LYS A N 1
ATOM 807 C CA . LYS A 1 99 ? -9.813 -5.390 -0.807 1.00 95.81 99 LYS A CA 1
ATOM 808 C C . LYS A 1 99 ? -9.582 -3.935 -0.379 1.00 95.81 99 LYS A C 1
ATOM 810 O O . LYS A 1 99 ? -10.127 -3.532 0.642 1.00 95.81 99 LYS A O 1
ATOM 815 N N . MET A 1 100 ? -8.827 -3.157 -1.156 1.00 97.31 100 MET A N 1
ATOM 816 C CA . MET A 1 100 ? -8.418 -1.780 -0.853 1.00 97.31 100 MET A CA 1
ATOM 817 C C . MET A 1 100 ? -9.277 -0.771 -1.636 1.00 97.31 100 MET A C 1
ATOM 819 O O . MET A 1 100 ? -8.778 -0.020 -2.471 1.00 97.31 100 MET A O 1
ATOM 823 N N . LYS A 1 101 ? -10.598 -0.780 -1.432 1.00 97.38 101 LYS A N 1
ATOM 824 C CA . LYS A 1 101 ? -11.529 0.051 -2.222 1.00 97.38 101 LYS A CA 1
ATOM 825 C C . LYS A 1 101 ? -11.490 1.538 -1.859 1.00 97.38 101 LYS A C 1
ATOM 827 O O . LYS A 1 101 ? -11.963 2.334 -2.654 1.00 97.38 101 LYS A O 1
ATOM 832 N N . SER A 1 102 ? -10.923 1.892 -0.708 1.00 98.00 102 SER A N 1
ATOM 833 C CA . SER A 1 102 ? -10.662 3.283 -0.311 1.00 98.00 102 SER A CA 1
ATOM 834 C C . SER A 1 102 ? -9.286 3.778 -0.769 1.00 98.00 102 SER A C 1
ATOM 836 O O . SER A 1 102 ? -8.853 4.853 -0.361 1.00 98.00 102 SER A O 1
ATOM 838 N N . LEU A 1 103 ? -8.550 2.999 -1.577 1.00 97.75 103 LEU A N 1
ATOM 839 C CA . LEU A 1 103 ? -7.226 3.401 -2.044 1.00 97.75 103 LEU A CA 1
ATOM 840 C C . LEU A 1 103 ? -7.350 4.633 -2.945 1.00 97.75 103 LEU A C 1
ATOM 842 O O . LEU A 1 103 ? -8.069 4.615 -3.944 1.00 97.75 103 LEU A O 1
ATOM 846 N N . ARG A 1 104 ? -6.626 5.693 -2.589 1.00 97.31 104 ARG A N 1
ATOM 847 C CA . ARG A 1 104 ? -6.640 7.000 -3.259 1.00 97.31 104 ARG A CA 1
ATOM 848 C C . ARG A 1 104 ? -5.282 7.371 -3.841 1.00 97.31 104 ARG A C 1
ATOM 850 O O . ARG A 1 104 ? -5.231 8.174 -4.769 1.00 97.31 104 ARG A O 1
ATOM 857 N N . LEU A 1 105 ? -4.202 6.801 -3.313 1.00 95.38 105 LEU A N 1
ATOM 858 C CA . LEU A 1 105 ? -2.835 7.078 -3.742 1.00 95.38 105 LEU A CA 1
ATOM 859 C C . LEU A 1 105 ? -2.038 5.778 -3.858 1.00 95.38 105 LEU A C 1
ATOM 861 O O . LEU A 1 105 ? -1.912 5.041 -2.882 1.00 95.38 105 LEU A O 1
ATOM 865 N N . PHE A 1 106 ? -1.478 5.524 -5.034 1.00 94.44 106 PHE A N 1
ATOM 866 C CA . PHE A 1 106 ? -0.514 4.452 -5.246 1.00 94.44 106 PHE A CA 1
ATOM 867 C C . PHE A 1 106 ? 0.695 5.005 -5.993 1.00 94.44 106 PHE A C 1
ATOM 869 O O . PHE A 1 106 ? 0.548 5.531 -7.095 1.00 94.44 106 PHE A O 1
ATOM 876 N N . ILE A 1 107 ? 1.868 4.905 -5.374 1.00 92.81 107 ILE A N 1
ATOM 877 C CA . ILE A 1 107 ? 3.143 5.326 -5.953 1.00 92.81 107 ILE A CA 1
ATOM 878 C C . ILE A 1 107 ? 4.095 4.135 -5.892 1.00 92.81 107 ILE A C 1
ATOM 880 O O . ILE A 1 107 ? 4.303 3.581 -4.814 1.00 92.81 107 ILE A O 1
ATOM 884 N N . ASN A 1 108 ? 4.677 3.763 -7.025 1.00 90.62 108 ASN A N 1
ATOM 885 C CA . ASN A 1 108 ? 5.692 2.730 -7.140 1.00 90.62 108 ASN A CA 1
ATOM 886 C C . ASN A 1 108 ? 7.001 3.311 -7.678 1.00 90.62 108 ASN A C 1
ATOM 888 O O . ASN A 1 108 ? 7.053 3.792 -8.808 1.00 90.62 108 ASN A O 1
ATOM 892 N N . ARG A 1 109 ? 8.057 3.210 -6.871 1.00 86.81 109 ARG A N 1
ATOM 893 C CA . ARG A 1 109 ? 9.433 3.572 -7.196 1.00 86.81 109 ARG A CA 1
ATOM 894 C C . ARG A 1 109 ? 10.311 2.340 -7.010 1.00 86.81 109 ARG A C 1
ATOM 896 O O . ARG A 1 109 ? 10.361 1.761 -5.926 1.00 86.81 109 ARG A O 1
ATOM 903 N N . ASN A 1 110 ? 11.018 1.967 -8.072 1.00 82.69 110 ASN A N 1
ATOM 904 C CA . 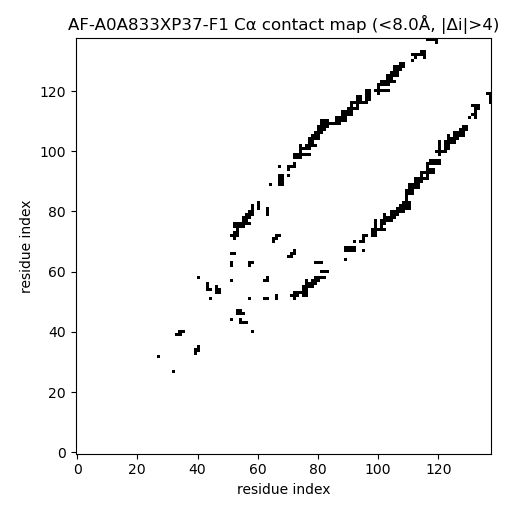ASN A 1 110 ? 12.024 0.901 -8.077 1.00 82.69 110 ASN A CA 1
ATOM 905 C C . ASN A 1 110 ? 11.502 -0.520 -7.782 1.00 82.69 110 ASN A C 1
ATOM 907 O O . ASN A 1 110 ? 12.279 -1.373 -7.365 1.00 82.69 110 ASN A O 1
ATOM 911 N N . VAL A 1 111 ? 10.221 -0.822 -8.021 1.00 87.06 111 VAL A N 1
ATOM 912 C CA . VAL A 1 111 ? 9.718 -2.206 -7.940 1.00 87.06 111 VAL A CA 1
ATOM 913 C C . VAL A 1 111 ? 9.106 -2.659 -9.251 1.00 87.06 111 VAL A C 1
ATOM 915 O O . VAL A 1 111 ? 8.250 -1.985 -9.826 1.00 87.06 111 VAL A O 1
ATOM 918 N N . HIS A 1 112 ? 9.479 -3.865 -9.675 1.00 89.25 112 HIS A N 1
ATOM 919 C CA . HIS A 1 112 ? 8.762 -4.587 -10.717 1.00 89.25 112 HIS A CA 1
ATOM 920 C C . HIS A 1 112 ? 7.723 -5.479 -10.077 1.00 89.25 112 HIS A C 1
ATOM 922 O O . HIS A 1 112 ? 7.987 -6.223 -9.133 1.00 89.25 112 HIS A O 1
ATOM 928 N N . PHE A 1 113 ? 6.528 -5.454 -10.643 1.00 88.44 113 PHE A N 1
ATOM 929 C CA . PHE A 1 113 ? 5.497 -6.400 -10.273 1.00 88.44 113 PHE A CA 1
ATOM 930 C C . PHE A 1 113 ? 5.420 -7.483 -11.330 1.00 88.44 113 PHE A C 1
ATOM 932 O O . PHE A 1 113 ? 5.356 -7.198 -12.523 1.00 88.44 113 PHE A O 1
ATOM 939 N N . SER A 1 114 ? 5.388 -8.738 -10.882 1.00 87.38 114 SER A N 1
ATOM 940 C CA . SER A 1 114 ? 5.324 -9.887 -11.795 1.00 87.38 114 SER A CA 1
ATOM 941 C C . SER A 1 114 ? 4.107 -9.862 -12.731 1.00 87.38 114 SER A C 1
ATOM 943 O O . SER A 1 114 ? 4.155 -10.461 -13.805 1.00 87.38 114 SER A O 1
ATOM 945 N N . ARG A 1 115 ? 3.007 -9.208 -12.323 1.00 87.94 115 ARG A N 1
ATOM 946 C CA . ARG A 1 115 ? 1.746 -9.088 -13.071 1.00 87.94 115 ARG A CA 1
ATOM 947 C C . ARG A 1 115 ? 0.984 -7.827 -12.679 1.00 87.94 115 ARG A C 1
ATOM 949 O O . ARG A 1 115 ? 1.175 -7.298 -11.586 1.00 87.94 115 ARG A O 1
ATOM 956 N N . GLY A 1 116 ? 0.072 -7.399 -13.552 1.00 89.06 116 GLY A N 1
ATOM 957 C CA . GLY A 1 116 ? -0.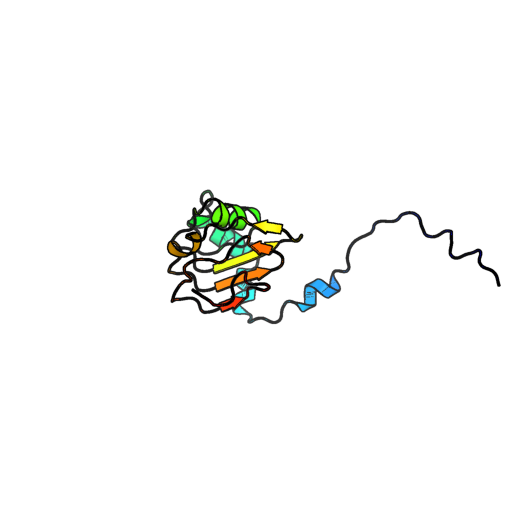856 -6.307 -13.272 1.00 89.06 116 GLY A CA 1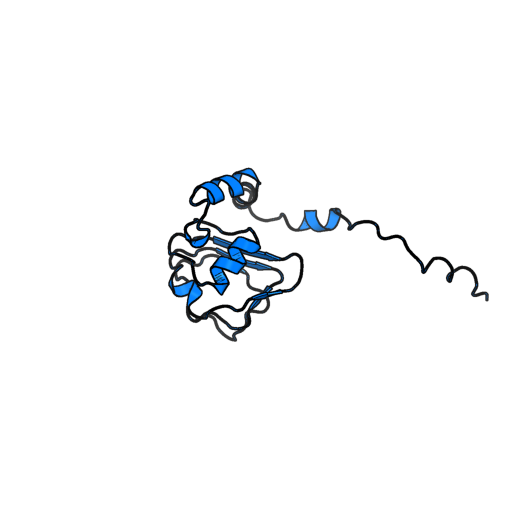
ATOM 958 C C . GLY A 1 116 ? -2.000 -6.700 -12.334 1.00 89.06 116 GLY A C 1
ATOM 959 O O . GLY A 1 116 ? -2.375 -7.877 -12.246 1.00 89.06 116 GLY A O 1
ATOM 960 N N . PRO A 1 117 ? -2.574 -5.723 -11.614 1.00 92.56 117 PRO A N 1
ATOM 961 C CA . PRO A 1 117 ? -3.761 -5.937 -10.806 1.00 92.56 117 PRO A CA 1
ATOM 962 C C . PRO A 1 117 ? -5.001 -6.152 -11.685 1.00 92.56 117 PRO A C 1
ATOM 964 O O . PRO A 1 117 ? -5.125 -5.596 -12.766 1.00 92.56 117 PRO A O 1
ATOM 967 N N . SER A 1 118 ? -5.963 -6.931 -11.191 1.00 93.50 118 SER A N 1
ATOM 968 C CA . SER A 1 118 ? -7.255 -7.170 -11.866 1.00 93.50 118 SER A CA 1
ATOM 969 C C . SER A 1 118 ? -8.352 -6.170 -11.480 1.00 93.50 118 SER A C 1
ATOM 971 O O . SER A 1 118 ? -9.517 -6.373 -11.814 1.00 93.50 118 SER A O 1
ATOM 973 N N . TYR A 1 119 ? -8.007 -5.174 -10.666 1.00 95.00 119 TYR A N 1
ATOM 974 C CA . TYR A 1 119 ? -8.885 -4.108 -10.195 1.00 95.00 119 TYR A CA 1
ATOM 975 C C . TYR A 1 119 ? -8.026 -3.001 -9.595 1.00 95.00 119 TYR A C 1
ATOM 977 O O . TYR A 1 119 ? -7.082 -3.295 -8.859 1.00 95.00 119 TYR A O 1
ATOM 985 N N . LEU A 1 120 ? -8.405 -1.755 -9.842 1.00 95.19 120 LEU A N 1
ATOM 986 C CA . LEU A 1 120 ? -7.933 -0.593 -9.106 1.00 95.19 120 LEU A CA 1
ATOM 987 C C . LEU A 1 120 ? -9.130 0.106 -8.462 1.00 95.19 120 LEU A C 1
ATOM 989 O O . LEU A 1 120 ? -10.261 -0.003 -8.924 1.00 95.19 120 LEU A O 1
ATOM 993 N N . SER A 1 121 ? -8.881 0.787 -7.349 1.00 96.62 121 SER A N 1
ATOM 994 C CA . SER A 1 121 ? -9.920 1.522 -6.633 1.00 96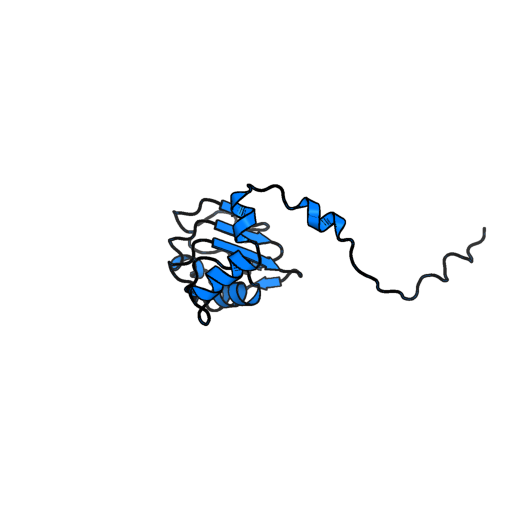.62 121 SER A CA 1
ATOM 995 C C . SER A 1 121 ? -10.536 2.621 -7.503 1.00 96.62 121 SER A C 1
ATOM 997 O O . SER A 1 121 ? -9.814 3.416 -8.098 1.00 96.62 121 SER A O 1
ATOM 999 N N . ASN A 1 122 ? -11.866 2.737 -7.496 1.00 96.69 122 ASN A N 1
ATOM 1000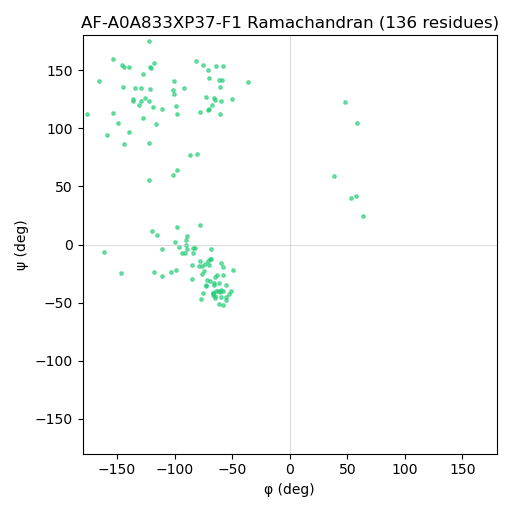 C CA . ASN A 1 122 ? -12.571 3.857 -8.133 1.00 96.69 122 ASN A CA 1
ATOM 1001 C C . ASN A 1 122 ? -12.331 5.203 -7.425 1.00 96.69 122 ASN A C 1
ATOM 1003 O O . ASN A 1 122 ? -12.679 6.252 -7.960 1.00 96.69 122 ASN A O 1
ATOM 1007 N N . GLU A 1 123 ? -11.762 5.191 -6.216 1.00 97.12 123 GLU A N 1
ATOM 1008 C CA . GLU A 1 123 ? -11.400 6.402 -5.475 1.00 97.12 123 GLU A CA 1
ATOM 1009 C C . GLU A 1 123 ? -9.972 6.878 -5.770 1.00 97.12 123 GLU A C 1
ATOM 1011 O O . GLU A 1 123 ? -9.538 7.889 -5.208 1.00 97.12 123 GLU A O 1
ATOM 1016 N N . LEU A 1 124 ? -9.238 6.170 -6.635 1.00 96.31 124 LEU A N 1
ATOM 1017 C CA . LEU A 1 124 ? -7.853 6.477 -6.965 1.00 96.31 124 LEU A CA 1
ATOM 1018 C C . LEU A 1 124 ? -7.742 7.888 -7.558 1.00 96.31 124 LEU A C 1
ATOM 1020 O O . LEU A 1 124 ? -8.391 8.229 -8.544 1.00 96.31 124 LEU A O 1
ATOM 1024 N N . ARG A 1 125 ? -6.917 8.726 -6.928 1.00 95.19 125 ARG A N 1
ATOM 1025 C CA . ARG A 1 125 ? -6.678 10.126 -7.318 1.00 95.19 125 ARG A CA 1
ATOM 1026 C C . ARG A 1 125 ? -5.278 10.346 -7.859 1.00 95.19 125 ARG A C 1
ATOM 1028 O O . ARG A 1 125 ? -5.070 11.273 -8.632 1.00 95.19 125 ARG A O 1
ATOM 1035 N N . LEU A 1 126 ? -4.331 9.521 -7.421 1.00 92.94 126 LEU A N 1
ATOM 1036 C CA . LEU A 1 126 ? -2.962 9.526 -7.902 1.00 92.94 126 LEU A CA 1
ATOM 1037 C C . LEU A 1 126 ? -2.498 8.089 -8.126 1.00 92.94 126 LEU A C 1
ATOM 1039 O O . LEU A 1 126 ? -2.551 7.266 -7.208 1.00 92.94 126 LEU A O 1
ATOM 1043 N N . LEU A 1 127 ? -2.027 7.836 -9.341 1.00 93.62 127 LEU A N 1
ATOM 1044 C CA . LEU A 1 127 ? -1.358 6.610 -9.738 1.00 93.62 127 LEU A CA 1
ATOM 1045 C C . LEU A 1 127 ? -0.031 6.989 -10.390 1.00 93.62 127 LEU A C 1
ATOM 1047 O O . LEU A 1 127 ? -0.023 7.518 -11.499 1.00 93.62 127 LEU A O 1
ATOM 1051 N N . ASP A 1 128 ? 1.064 6.720 -9.695 1.00 92.31 128 ASP A N 1
ATOM 1052 C CA . ASP A 1 128 ? 2.415 6.803 -10.240 1.00 92.31 128 ASP A CA 1
ATOM 1053 C C . ASP A 1 128 ? 3.006 5.395 -10.209 1.00 92.31 128 ASP A C 1
ATOM 1055 O O . ASP A 1 128 ? 3.293 4.849 -9.148 1.00 92.31 128 ASP A O 1
ATOM 1059 N N . TRP A 1 129 ? 3.069 4.743 -11.364 1.00 91.44 129 TRP A N 1
ATOM 1060 C CA . TRP A 1 129 ? 3.524 3.363 -11.461 1.00 91.44 129 TRP A CA 1
ATOM 1061 C C . TRP A 1 129 ? 4.312 3.195 -12.755 1.00 91.44 129 TRP A C 1
ATOM 1063 O O . TRP A 1 129 ? 3.766 2.811 -13.792 1.00 91.44 129 TRP A O 1
ATOM 1073 N N . SER A 1 130 ? 5.612 3.492 -12.683 1.00 81.69 130 SER A N 1
ATOM 1074 C CA . SER A 1 130 ? 6.532 3.264 -13.796 1.00 81.69 130 SER A CA 1
ATOM 1075 C C . SER A 1 130 ? 6.602 1.777 -14.138 1.00 81.69 130 SER A C 1
ATOM 1077 O O . SER A 1 130 ? 6.558 0.918 -13.258 1.00 81.69 130 SER A O 1
ATOM 1079 N N . GLU A 1 131 ? 6.681 1.472 -15.434 1.00 82.75 131 GLU A N 1
ATOM 1080 C CA . GLU A 1 131 ? 6.729 0.090 -15.936 1.00 82.75 131 GLU A CA 1
ATOM 1081 C C . GLU A 1 131 ? 5.526 -0.757 -15.499 1.00 82.75 131 GLU A C 1
ATOM 1083 O O . GLU A 1 131 ? 5.645 -1.925 -15.121 1.00 82.75 131 GLU A O 1
ATOM 1088 N N . TYR A 1 132 ? 4.340 -0.143 -15.548 1.00 88.31 132 TYR A N 1
ATOM 1089 C CA . TYR A 1 132 ? 3.089 -0.839 -15.302 1.00 88.31 132 TYR A CA 1
ATOM 1090 C C . TYR A 1 132 ? 3.015 -2.124 -16.157 1.00 88.31 132 TYR A C 1
ATOM 1092 O O . TYR A 1 132 ? 3.163 -2.060 -17.379 1.00 88.31 132 TYR A O 1
ATOM 1100 N N . PRO A 1 133 ? 2.788 -3.302 -15.550 1.00 85.56 133 PRO A N 1
ATOM 1101 C CA . PRO A 1 133 ? 2.985 -4.603 -16.204 1.00 85.56 133 PRO A CA 1
ATOM 1102 C C . PRO A 1 133 ? 1.857 -4.999 -17.180 1.00 85.56 133 PRO A C 1
ATOM 1104 O O . PRO A 1 133 ? 1.682 -6.179 -17.486 1.00 85.56 133 PRO A O 1
ATOM 1107 N N . SER A 1 134 ? 1.009 -4.064 -17.614 1.00 85.88 134 SER A N 1
ATOM 1108 C CA . SER A 1 134 ? -0.132 -4.323 -18.505 1.00 85.88 134 SER A CA 1
ATOM 1109 C C . SER A 1 134 ? -0.376 -3.147 -19.453 1.00 85.88 134 SER A C 1
ATOM 1111 O O . SER A 1 134 ? -0.019 -2.016 -19.151 1.00 85.88 134 SER A O 1
ATOM 1113 N N . GLU A 1 135 ? -0.988 -3.405 -20.609 1.00 86.12 135 GLU A N 1
ATOM 1114 C CA . GLU A 1 135 ? -1.197 -2.379 -21.648 1.00 86.12 135 GLU A CA 1
ATOM 1115 C C . GLU A 1 135 ? -2.301 -1.370 -21.298 1.00 86.12 135 GLU A C 1
ATOM 1117 O O . GLU A 1 135 ? -2.319 -0.253 -21.811 1.00 86.12 135 GLU A O 1
ATOM 1122 N N . SER A 1 136 ? -3.224 -1.755 -20.417 1.00 88.88 136 SER A N 1
ATOM 1123 C CA . SER A 1 136 ? -4.350 -0.929 -19.989 1.00 88.88 136 SER A CA 1
ATOM 1124 C C . SER A 1 136 ? -4.605 -1.074 -18.495 1.00 88.88 136 SER A C 1
ATOM 1126 O O . SER A 1 136 ? -4.347 -2.128 -17.909 1.00 88.88 136 SER A O 1
ATOM 1128 N N . LEU A 1 137 ? -5.168 -0.027 -17.892 1.00 90.50 137 LEU A N 1
ATOM 1129 C CA . LEU A 1 137 ? -5.673 -0.090 -16.523 1.00 90.50 137 LEU A CA 1
ATOM 1130 C C . LEU A 1 137 ? -6.943 -0.968 -16.460 1.00 90.50 137 LEU A C 1
ATOM 1132 O O . LEU A 1 137 ? -7.722 -0.956 -17.418 1.00 90.50 137 LEU A O 1
ATOM 1136 N N . PRO A 1 138 ? -7.130 -1.744 -15.376 1.00 89.50 138 PRO A N 1
ATOM 1137 C CA . PRO A 1 138 ? -8.317 -2.566 -15.139 1.00 89.50 138 PRO A CA 1
ATOM 1138 C C . PRO A 1 138 ? -9.547 -1.758 -14.713 1.00 89.50 138 PRO A C 1
ATOM 1140 O O . PRO A 1 138 ? -9.376 -0.629 -14.198 1.00 89.50 138 PRO A O 1
#

Foldseek 3Di:
DDDDDVPPPPDDDDDDDDCPVVVVVPPDDPVVVVCPDPVNVVVQCVCDVPQLLQGQEDDPQVSLLCCQQVLSHACSHQEYAHADPAQEERAGDLCSQVRNQNHAYYAHDRYDYPAAHPDHHPNHPYDHDPPHVDPDDD

InterPro domains:
  IPR044974 Disease resistance protein, plants [PTHR11017] (38-138)

pLDDT: mean 78.09, std 23.16, range [30.31, 98.06]

Secondary structure (DSSP, 8-state):
----SSTTS-S-------TTTGGGG--S-HHHHHHHSHHHHHHHHHH-SS-GGGSSEE-SHHHHHHHHHTT---TT--EEEEEEEEEEEE---TTGGGG-TT--EEEEEEEEESS--S---TT--EEEETT-SSSS--

Organism: Juglans regia (NCBI:txid51240)

Nearest PDB structures (foldseek):
  4r07-assembly1_B  TM=7.471E-01  e=1.629E-01  Homo sapiens
  5z15-assembly1_B  TM=5.797E-01  e=6.364E-01  Homo sapiens
  5mx0-assembly1_A  TM=5.387E-01  e=5.589E-01  Homo sapiens
  6nih-assembly1_A  TM=5.272E-01  e=1.797E+00  Homo sapiens

Radius of gyration: 19.67 Å; Cα contacts (8 Å, |Δi|>4): 217; chains: 1; bounding box: 67×33×40 Å

Solvent-accessible surface area (backbone atoms only — not comparable to full-atom values): 8071 Å² total; per-residue (Å²): 139,76,96,74,80,81,80,77,75,84,70,88,82,94,76,82,84,72,72,75,66,71,65,73,74,78,83,66,61,78,72,61,54,58,55,72,34,72,67,39,47,48,57,38,41,65,67,27,79,88,43,57,24,60,9,49,53,40,58,54,57,68,51,41,50,50,24,42,55,69,50,53,40,26,54,52,22,30,34,40,42,46,62,47,97,58,82,41,80,44,67,46,47,41,62,34,42,66,40,19,53,48,22,26,36,42,36,47,40,52,55,45,49,79,44,48,58,72,36,64,31,89,55,53,76,42,79,44,56,68,82,59,62,53,98,66,87,93